Protein AF-A0A8D8E638-F1 (afdb_monomer_lite)

Foldseek 3Di:
DDPDPPPPDPPVVVVVVVVVVVVVVVPPDDPPPDPDDDDDDPPVLCQLDDDPVRCVVDDPVVNCVSNVADPVPGDDPVVVVVNCVSVPDPDDPDDPDDPVVVVVVVVVVPVVVVVVVVD

Radius of gyration: 27.34 Å; chains: 1; bounding box: 64×60×52 Å

InterPro domains:
  IPR004014 Cation-transporting P-type ATPase, N-terminal [PF00690] (56-118)
  IPR004014 Cation-transporting P-type ATPase, N-terminal [SM00831] (54-119)
  IPR023298 P-type ATPase, transmembrane domain superfamily [SSF81665] (56-118)

Structure (mmCIF, N/CA/C/O backbone):
data_AF-A0A8D8E638-F1
#
_entry.id   AF-A0A8D8E638-F1
#
loop_
_atom_site.group_PDB
_atom_site.id
_atom_site.type_symbol
_atom_site.label_atom_id
_atom_site.label_alt_id
_atom_site.label_comp_id
_atom_site.label_asym_id
_atom_site.label_entity_id
_atom_site.label_seq_id
_atom_site.pdbx_PDB_ins_code
_atom_site.Cartn_x
_atom_site.Cartn_y
_atom_site.Cartn_z
_atom_site.occupancy
_atom_site.B_iso_or_equiv
_atom_site.auth_seq_id
_atom_site.auth_comp_id
_atom_site.auth_asym_id
_atom_site.auth_atom_id
_atom_site.pdbx_PDB_model_num
ATOM 1 N N . MET A 1 1 ? 14.525 -43.661 -13.038 1.00 41.50 1 MET A N 1
ATOM 2 C CA . MET A 1 1 ? 13.731 -44.133 -11.884 1.00 41.50 1 MET A CA 1
ATOM 3 C C . MET A 1 1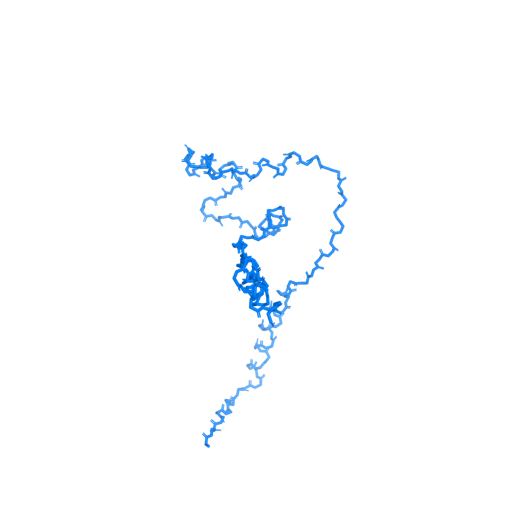 ? 12.948 -42.972 -11.294 1.00 41.50 1 MET A C 1
ATOM 5 O O . MET A 1 1 ? 13.509 -42.224 -10.511 1.00 41.50 1 MET A O 1
ATOM 9 N N . THR A 1 2 ? 11.673 -42.828 -11.643 1.00 42.38 2 THR A N 1
ATOM 10 C CA . THR A 1 2 ? 10.701 -42.036 -10.871 1.00 42.38 2 THR A CA 1
ATOM 11 C C . THR A 1 2 ? 9.370 -42.776 -10.960 1.00 42.38 2 THR A C 1
ATOM 13 O O . THR A 1 2 ? 8.639 -42.665 -11.938 1.00 42.38 2 THR A O 1
ATOM 16 N N . LYS A 1 3 ? 9.100 -43.649 -9.982 1.00 40.12 3 LYS A N 1
ATOM 17 C CA . LYS A 1 3 ? 7.780 -44.272 -9.848 1.00 40.12 3 LYS A CA 1
ATOM 18 C C . LYS A 1 3 ? 6.820 -43.183 -9.375 1.00 40.12 3 LYS A C 1
ATOM 20 O O . LYS A 1 3 ? 6.877 -42.790 -8.214 1.00 40.12 3 LYS A O 1
ATOM 25 N N . SER A 1 4 ? 5.979 -42.690 -10.278 1.00 41.78 4 SER A N 1
ATOM 26 C CA . SER A 1 4 ? 4.775 -41.953 -9.909 1.00 41.78 4 SER A CA 1
ATOM 27 C C . SER A 1 4 ? 3.894 -42.901 -9.105 1.00 41.78 4 SER A C 1
ATOM 29 O O . SER A 1 4 ? 3.484 -43.951 -9.595 1.00 41.78 4 SER A O 1
ATOM 31 N N . VAL A 1 5 ? 3.688 -42.574 -7.835 1.00 47.31 5 VAL A N 1
ATOM 32 C CA . VAL A 1 5 ? 2.727 -43.263 -6.979 1.00 47.31 5 VAL A CA 1
ATOM 33 C C . VAL A 1 5 ? 1.348 -42.832 -7.465 1.00 47.31 5 VAL A C 1
ATOM 35 O O . VAL A 1 5 ? 0.877 -41.744 -7.138 1.00 47.31 5 VAL A O 1
ATOM 38 N N . GLU A 1 6 ? 0.740 -43.655 -8.313 1.00 47.34 6 GLU A N 1
ATOM 39 C CA . GLU A 1 6 ? -0.667 -43.539 -8.683 1.00 47.34 6 GLU A CA 1
ATOM 40 C C . GLU A 1 6 ? -1.476 -43.807 -7.405 1.00 47.34 6 GLU A C 1
ATOM 42 O O . GLU A 1 6 ? -1.636 -44.943 -6.965 1.00 47.34 6 GLU A O 1
ATOM 4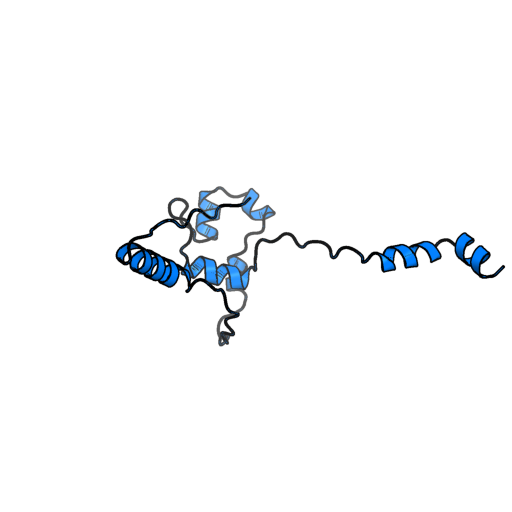7 N N . ALA A 1 7 ? -1.891 -42.744 -6.716 1.00 48.94 7 ALA A N 1
ATOM 48 C CA . ALA A 1 7 ? -2.803 -42.869 -5.593 1.00 48.94 7 ALA A CA 1
ATOM 49 C C . ALA A 1 7 ? -4.165 -43.302 -6.149 1.00 48.94 7 ALA A C 1
ATOM 51 O O . ALA A 1 7 ? -4.842 -42.509 -6.813 1.00 48.94 7 ALA A O 1
ATOM 52 N N . ASP A 1 8 ? -4.558 -44.547 -5.876 1.00 47.66 8 ASP A N 1
ATOM 53 C CA . ASP A 1 8 ? -5.887 -45.100 -6.151 1.00 47.66 8 ASP A CA 1
ATOM 54 C C . ASP A 1 8 ? -6.960 -44.316 -5.373 1.00 47.66 8 ASP A C 1
ATOM 56 O O . ASP A 1 8 ? -7.439 -44.691 -4.303 1.00 47.66 8 ASP A O 1
ATOM 60 N N . CYS A 1 9 ? -7.314 -43.146 -5.898 1.00 49.47 9 CYS A N 1
ATOM 61 C CA . CYS A 1 9 ? -8.309 -42.263 -5.320 1.00 49.47 9 CYS A CA 1
ATOM 62 C C . CYS A 1 9 ? -9.699 -42.713 -5.789 1.00 49.47 9 CYS A C 1
ATOM 64 O O . CYS A 1 9 ? -10.060 -42.533 -6.956 1.00 49.47 9 CYS A O 1
ATOM 66 N N . ASN A 1 10 ? -10.457 -43.301 -4.856 1.00 64.44 10 ASN A N 1
ATOM 67 C CA . ASN A 1 10 ? -11.860 -43.712 -4.976 1.00 64.44 10 ASN A CA 1
ATOM 68 C C . ASN A 1 10 ? -12.686 -42.709 -5.826 1.00 64.44 10 ASN A C 1
ATOM 70 O O . ASN A 1 10 ? -12.601 -41.497 -5.586 1.00 64.44 10 ASN A O 1
ATOM 74 N N . PRO A 1 11 ? -13.521 -43.163 -6.787 1.00 60.41 11 PRO A N 1
ATOM 75 C CA . PRO A 1 11 ? -14.338 -42.283 -7.633 1.00 60.41 11 PRO A CA 1
ATOM 76 C C . PRO A 1 11 ? -15.232 -41.299 -6.853 1.00 60.41 11 PRO A C 1
ATOM 78 O O . PRO A 1 11 ? -15.552 -40.226 -7.372 1.00 60.41 11 PRO A O 1
ATOM 81 N N . ALA A 1 12 ? -15.595 -41.604 -5.601 1.00 60.38 12 ALA A N 1
ATOM 82 C CA . ALA A 1 12 ? -16.319 -40.679 -4.725 1.00 60.38 12 ALA A CA 1
ATOM 83 C C . ALA A 1 12 ? -15.481 -39.445 -4.319 1.00 60.38 12 ALA A C 1
ATOM 85 O O . ALA A 1 12 ? -15.988 -38.320 -4.311 1.00 60.38 12 ALA A O 1
ATOM 86 N N . SER A 1 13 ? -14.183 -39.626 -4.061 1.00 56.53 13 SER A N 1
ATOM 87 C CA . SER A 1 13 ? -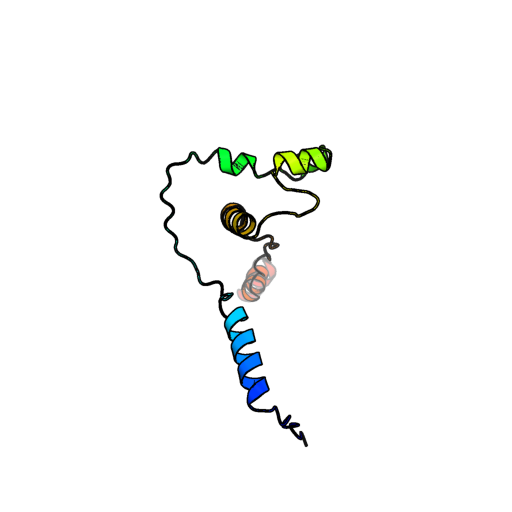13.262 -38.561 -3.639 1.00 56.53 13 SER A CA 1
ATOM 88 C C . SER A 1 13 ? -12.936 -37.588 -4.774 1.00 56.53 13 SER A C 1
ATOM 90 O O . SER A 1 13 ? -12.831 -36.384 -4.543 1.00 56.53 13 SER A O 1
ATOM 92 N N . ARG A 1 14 ? -12.881 -38.068 -6.027 1.00 61.00 14 ARG A N 1
ATOM 93 C CA . ARG A 1 14 ? -12.723 -37.199 -7.210 1.00 61.00 14 ARG A CA 1
ATOM 94 C C . ARG A 1 14 ? -13.886 -36.218 -7.372 1.00 61.00 14 ARG A C 1
ATOM 96 O O . ARG A 1 14 ? -13.664 -35.074 -7.757 1.00 61.00 14 ARG A O 1
ATOM 103 N N . ARG A 1 15 ? -15.116 -36.625 -7.035 1.00 61.78 15 ARG A N 1
ATOM 104 C CA . ARG A 1 15 ? -16.298 -35.743 -7.085 1.00 61.78 15 ARG A CA 1
ATOM 105 C C . ARG A 1 15 ? -16.276 -34.683 -5.986 1.00 61.78 15 ARG A C 1
ATOM 107 O O . ARG A 1 15 ? -16.652 -33.544 -6.245 1.00 61.78 15 ARG A O 1
ATOM 114 N N . LEU A 1 16 ? -15.810 -35.038 -4.787 1.00 62.47 16 LEU A N 1
ATOM 115 C CA . LEU A 1 16 ? -15.646 -34.088 -3.684 1.00 62.47 16 LEU A CA 1
ATOM 116 C C . LEU A 1 16 ? -14.564 -33.054 -3.983 1.00 62.47 16 LEU A C 1
ATOM 118 O O . LEU A 1 16 ? -14.829 -31.867 -3.830 1.00 62.47 16 LEU A O 1
ATOM 122 N N . LEU A 1 17 ? -13.400 -33.476 -4.488 1.00 61.38 17 LEU A N 1
ATOM 123 C CA . LEU A 1 17 ? -12.352 -32.539 -4.897 1.00 61.38 17 LEU A CA 1
ATOM 124 C C . LEU A 1 17 ? -12.786 -31.685 -6.089 1.00 61.38 17 LEU A C 1
ATOM 126 O O . LEU A 1 17 ? -12.557 -30.485 -6.067 1.00 61.38 17 LEU A O 1
ATOM 130 N N . ALA A 1 18 ? -13.495 -32.236 -7.078 1.00 63.97 18 ALA A N 1
ATOM 131 C CA . ALA A 1 18 ? -14.054 -31.437 -8.170 1.00 63.97 18 ALA A CA 1
ATOM 132 C C . ALA A 1 18 ? -15.079 -30.400 -7.672 1.00 63.97 18 ALA A C 1
ATOM 134 O O . ALA A 1 18 ? -15.094 -29.273 -8.159 1.00 63.97 18 ALA A O 1
ATOM 135 N N . ARG A 1 19 ? -15.898 -30.738 -6.666 1.00 64.88 19 ARG A N 1
ATOM 136 C CA . ARG A 1 19 ? -16.860 -29.810 -6.050 1.00 64.88 19 ARG A CA 1
ATOM 137 C C . ARG A 1 19 ? -16.173 -28.759 -5.174 1.00 64.88 19 ARG A C 1
ATOM 139 O O . ARG A 1 19 ? -16.569 -27.598 -5.217 1.00 64.88 19 ARG A O 1
ATOM 146 N N . MET A 1 20 ? -15.121 -29.135 -4.446 1.00 64.38 20 MET A N 1
ATOM 147 C CA . MET A 1 20 ? -14.275 -28.198 -3.702 1.00 64.38 20 MET A CA 1
ATOM 148 C C . MET A 1 20 ? -13.592 -27.228 -4.666 1.00 64.38 20 MET A C 1
ATOM 150 O O . MET A 1 20 ? -13.755 -26.021 -4.545 1.00 64.38 20 MET A O 1
ATOM 154 N N . LEU A 1 21 ? -12.908 -27.745 -5.688 1.00 63.66 21 LEU A N 1
ATOM 155 C CA . LEU A 1 21 ? -12.213 -26.941 -6.690 1.00 63.66 21 LEU A CA 1
ATOM 156 C C . LEU A 1 21 ? -13.187 -26.077 -7.503 1.00 63.66 21 LEU A C 1
ATOM 158 O O . LEU A 1 21 ? -12.840 -24.951 -7.832 1.00 63.66 21 LEU A O 1
ATOM 162 N N . SER A 1 22 ? -14.424 -26.528 -7.749 1.00 56.53 22 SER A N 1
ATOM 163 C CA . SER A 1 22 ? -15.483 -25.691 -8.334 1.00 56.53 22 SER A CA 1
ATOM 164 C C . SER A 1 22 ? -15.893 -24.530 -7.424 1.00 56.53 22 SER A C 1
ATOM 166 O O . SER A 1 22 ? -16.231 -23.470 -7.942 1.00 56.53 22 SER A O 1
ATOM 168 N N . SER A 1 23 ? -15.848 -24.700 -6.098 1.00 55.19 23 SER A N 1
ATOM 169 C CA . SER A 1 23 ? -16.089 -23.615 -5.136 1.00 55.19 23 SER A CA 1
ATOM 170 C C . SER A 1 23 ? -14.935 -22.611 -5.084 1.00 55.19 23 SER A C 1
ATOM 172 O O . SER A 1 23 ? -15.165 -21.442 -4.795 1.00 55.19 23 SER A O 1
ATOM 174 N N . TYR A 1 24 ? -13.704 -23.045 -5.373 1.00 46.88 24 TYR A N 1
ATOM 175 C CA . TYR A 1 24 ? -12.529 -22.165 -5.429 1.00 46.88 24 TYR A CA 1
ATOM 176 C C . TYR A 1 24 ? -12.317 -21.523 -6.813 1.00 46.88 24 TYR A C 1
ATOM 178 O O . TYR A 1 24 ? -11.595 -20.534 -6.929 1.00 46.88 24 TYR A O 1
ATOM 186 N N . ARG A 1 25 ? -12.965 -22.031 -7.875 1.00 45.41 25 ARG A N 1
ATOM 187 C CA . ARG A 1 25 ? -12.791 -21.541 -9.257 1.00 45.41 25 ARG A CA 1
ATOM 188 C C . ARG A 1 25 ? -13.516 -20.229 -9.567 1.00 45.41 25 ARG A C 1
ATOM 190 O O . ARG A 1 25 ? -13.252 -19.639 -10.606 1.00 45.41 25 ARG A O 1
ATOM 197 N N . THR A 1 26 ? -14.376 -19.729 -8.681 1.00 46.69 26 THR A N 1
ATOM 198 C CA . THR A 1 26 ? -14.975 -18.388 -8.821 1.00 46.69 26 THR A CA 1
ATOM 199 C C . THR A 1 26 ? -14.075 -17.262 -8.299 1.00 46.69 26 THR A C 1
ATOM 201 O O . THR A 1 26 ? -14.493 -16.111 -8.311 1.00 46.69 26 THR A O 1
ATOM 204 N N . PHE A 1 27 ? -12.840 -17.556 -7.871 1.00 45.47 27 PHE A N 1
ATOM 205 C CA . PHE A 1 27 ? -11.873 -16.549 -7.409 1.00 45.47 27 PHE A CA 1
ATOM 206 C C . PHE A 1 27 ? -10.842 -16.138 -8.478 1.00 45.47 27 PHE A C 1
ATOM 208 O O . PHE A 1 27 ? -9.838 -15.501 -8.170 1.00 45.47 27 PHE A O 1
ATOM 215 N N . THR A 1 28 ? -11.053 -16.463 -9.759 1.00 40.75 28 THR A N 1
ATOM 216 C CA . THR A 1 28 ? -10.264 -15.815 -10.815 1.00 40.75 28 THR A CA 1
ATOM 217 C C . THR A 1 28 ? -10.782 -14.398 -11.000 1.00 40.75 28 THR A C 1
ATOM 219 O O . THR A 1 28 ? -11.806 -14.173 -11.648 1.00 40.75 28 THR A O 1
ATOM 222 N N . LEU A 1 29 ? -10.059 -13.466 -10.386 1.00 47.59 29 LEU A N 1
ATOM 223 C CA . LEU A 1 29 ? -10.111 -12.031 -10.603 1.00 47.59 29 LEU A CA 1
ATOM 224 C C . LEU A 1 29 ? -9.950 -11.753 -12.111 1.00 47.59 29 LEU A C 1
ATOM 226 O O . LEU A 1 29 ? -8.845 -11.679 -12.641 1.00 47.59 29 LEU A O 1
ATOM 230 N N . GLY A 1 30 ? -11.068 -11.690 -12.829 1.00 36.53 30 GLY A N 1
ATOM 231 C CA . GLY A 1 30 ? -11.127 -11.090 -14.157 1.00 36.53 30 GLY A CA 1
ATOM 232 C C . GLY A 1 30 ? -11.252 -9.570 -14.019 1.00 36.53 30 GLY A C 1
ATOM 233 O O . GLY A 1 30 ? -11.813 -9.102 -13.023 1.00 36.53 30 GLY A O 1
ATOM 234 N N . PRO A 1 31 ? -10.765 -8.778 -14.990 1.00 42.44 31 PRO A N 1
ATOM 235 C CA . PRO A 1 31 ? -10.929 -7.333 -14.965 1.00 42.44 31 PRO A CA 1
ATOM 236 C C . PRO A 1 31 ? -12.413 -7.005 -15.152 1.00 42.44 31 PRO A C 1
ATOM 238 O O . PRO A 1 31 ? -12.949 -7.030 -16.260 1.00 42.44 31 PRO A O 1
ATOM 241 N N . ALA A 1 32 ? -13.101 -6.723 -14.048 1.00 37.78 32 ALA A N 1
ATOM 242 C CA . ALA A 1 32 ? -14.457 -6.209 -14.080 1.00 37.78 32 ALA A CA 1
ATOM 243 C C . ALA A 1 32 ? -14.412 -4.757 -14.57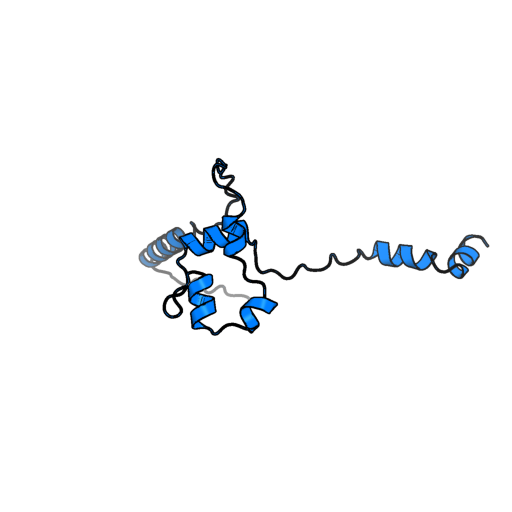6 1.00 37.78 32 ALA A C 1
ATOM 245 O O . ALA A 1 32 ? -14.248 -3.826 -13.789 1.00 37.78 32 ALA A O 1
ATOM 246 N N . LYS A 1 33 ? -14.576 -4.571 -15.892 1.00 38.66 33 LYS A N 1
ATOM 247 C CA . LYS A 1 33 ? -15.154 -3.345 -16.455 1.00 38.66 33 LYS A CA 1
ATOM 248 C C . LYS A 1 33 ? -16.568 -3.209 -15.888 1.00 38.66 33 LYS A C 1
ATOM 250 O O . LYS A 1 33 ? -17.522 -3.736 -16.447 1.00 38.66 33 LYS A O 1
ATOM 255 N N . GLY A 1 34 ? -16.674 -2.577 -14.728 1.00 35.28 34 GLY A N 1
ATOM 256 C CA . GLY A 1 34 ? -17.916 -2.017 -14.226 1.00 35.28 34 GLY A CA 1
ATOM 257 C C . GLY A 1 34 ? -17.858 -0.524 -14.472 1.00 35.28 34 GLY A C 1
ATOM 258 O O . GLY A 1 34 ? -17.125 0.173 -13.776 1.00 35.28 34 GLY A O 1
ATOM 259 N N . GLU A 1 35 ? -18.587 -0.056 -15.480 1.00 37.84 35 GLU A N 1
ATOM 260 C CA . GLU A 1 35 ? -18.988 1.344 -15.563 1.00 37.84 35 GLU A CA 1
ATOM 261 C C . GLU A 1 35 ? -19.716 1.689 -14.261 1.00 37.84 35 GLU A C 1
ATOM 263 O O . GLU A 1 35 ? -20.765 1.123 -13.951 1.00 37.84 35 GLU A O 1
ATOM 268 N N . VAL A 1 36 ? -19.122 2.577 -13.468 1.00 45.28 36 VAL A N 1
ATOM 269 C CA . VAL A 1 36 ? -19.796 3.202 -12.334 1.00 45.28 36 VAL A CA 1
ATOM 270 C C . VAL A 1 36 ? -20.239 4.572 -12.816 1.00 45.28 36 VAL A C 1
ATOM 272 O O . VAL A 1 36 ? -19.421 5.447 -13.089 1.00 45.28 36 VAL A O 1
ATOM 275 N N . SER A 1 37 ? -21.553 4.722 -12.960 1.00 37.84 37 SER A N 1
ATOM 276 C CA . SER A 1 37 ? -22.226 5.998 -13.160 1.00 37.84 37 SER A CA 1
ATOM 277 C C . SER A 1 37 ? -21.916 6.916 -11.978 1.00 37.84 37 SER A C 1
ATOM 279 O O . SER A 1 37 ? -22.398 6.695 -10.866 1.00 37.84 37 SER A O 1
ATOM 281 N N . SER A 1 38 ? -21.091 7.931 -12.216 1.00 35.62 38 SER A N 1
ATOM 282 C CA . SER A 1 38 ? -20.725 8.944 -11.233 1.00 35.62 38 SER A CA 1
ATOM 283 C C . SER A 1 38 ? -21.871 9.938 -11.042 1.00 35.62 38 SER A C 1
ATOM 285 O O . SER A 1 38 ? -22.095 10.830 -11.861 1.00 35.62 38 SER A O 1
ATOM 287 N N . THR A 1 39 ? -22.600 9.805 -9.942 1.00 40.22 39 THR A N 1
ATOM 288 C CA . THR A 1 39 ? -23.300 10.929 -9.312 1.00 40.22 39 THR A CA 1
ATOM 289 C C . THR A 1 39 ? -23.089 10.787 -7.811 1.00 40.22 39 THR A C 1
ATOM 291 O O . THR A 1 39 ? -23.897 10.197 -7.104 1.00 40.22 39 THR A O 1
ATOM 294 N N . GLY A 1 40 ? -21.923 11.235 -7.366 1.00 39.59 40 GLY A N 1
ATOM 295 C CA . GLY A 1 40 ? -21.494 11.269 -5.975 1.00 39.59 40 GLY A CA 1
ATOM 296 C C . GLY A 1 40 ? -20.178 12.028 -5.938 1.00 39.59 40 GLY A C 1
ATOM 297 O O . GLY A 1 40 ? -19.256 11.691 -6.681 1.00 39.59 40 GLY A O 1
ATOM 298 N N . ASP A 1 41 ? -20.148 13.123 -5.194 1.00 40.91 41 ASP A N 1
ATOM 299 C CA . ASP A 1 41 ? -19.044 14.072 -5.174 1.00 40.91 41 ASP A CA 1
ATOM 300 C C . ASP A 1 41 ? -17.721 13.397 -4.738 1.00 40.91 41 ASP A C 1
ATOM 302 O O . ASP A 1 41 ? -17.702 12.664 -3.749 1.00 40.91 41 ASP A O 1
ATOM 306 N N . PRO A 1 42 ? -16.587 13.643 -5.424 1.00 54.00 42 PRO A N 1
ATOM 307 C CA . PRO A 1 42 ? -15.300 12.961 -5.194 1.00 54.00 42 PRO A CA 1
ATOM 308 C C . PRO A 1 42 ? -14.594 13.326 -3.871 1.00 54.00 42 PRO A C 1
ATOM 310 O O . PRO A 1 42 ? -13.423 12.992 -3.676 1.00 54.00 42 PRO A O 1
ATOM 313 N N . GLU A 1 43 ? -15.262 14.058 -2.982 1.00 52.16 43 GLU A N 1
ATOM 314 C CA . GLU A 1 43 ? -14.693 14.547 -1.724 1.00 52.16 43 GLU A CA 1
ATOM 315 C C . GLU A 1 43 ? -14.934 13.579 -0.552 1.00 52.16 43 GLU A C 1
ATOM 317 O O . GLU A 1 43 ? -14.051 13.442 0.291 1.00 52.16 43 GLU A O 1
ATOM 322 N N . GLU A 1 44 ? -16.037 12.815 -0.529 1.00 53.72 44 GLU A N 1
ATOM 323 C CA . GLU A 1 44 ? -16.305 11.864 0.570 1.00 53.72 44 GLU A CA 1
ATOM 324 C C . GLU A 1 44 ? -15.355 10.652 0.562 1.00 53.72 44 GLU A C 1
ATOM 326 O O . GLU A 1 44 ? -14.966 10.147 1.617 1.00 53.72 44 GLU A O 1
ATOM 331 N N . ASP A 1 45 ? -14.910 10.208 -0.617 1.00 55.81 45 ASP A N 1
ATOM 332 C CA . ASP A 1 45 ? -14.004 9.058 -0.736 1.00 55.81 45 ASP A CA 1
ATOM 333 C C . ASP A 1 45 ? -12.599 9.349 -0.182 1.00 55.81 45 ASP A C 1
ATOM 335 O O . ASP A 1 45 ? -11.899 8.434 0.262 1.00 55.81 45 ASP A O 1
ATOM 339 N N . LYS A 1 46 ? -12.191 10.625 -0.147 1.00 56.56 46 LYS A N 1
ATOM 340 C CA . LYS A 1 46 ? -10.909 11.053 0.432 1.00 56.56 46 LYS A CA 1
ATOM 341 C C . LYS A 1 46 ? -10.936 11.087 1.955 1.00 56.56 46 LYS A C 1
ATOM 343 O O . LYS A 1 46 ? -9.898 10.863 2.571 1.00 56.56 46 LYS A O 1
ATOM 348 N N . GLU A 1 47 ? -12.098 11.299 2.576 1.00 59.12 47 GLU A N 1
ATOM 349 C CA . GLU A 1 47 ? -12.221 11.273 4.041 1.00 59.12 47 GLU A CA 1
ATOM 350 C C . GLU A 1 47 ? -11.957 9.878 4.631 1.00 59.12 47 GLU A C 1
ATOM 352 O O . GLU A 1 47 ? -11.609 9.755 5.807 1.00 59.12 47 GLU A O 1
ATOM 357 N N . MET A 1 48 ? -12.064 8.818 3.819 1.00 64.25 48 MET A N 1
ATOM 358 C CA . MET A 1 48 ? -11.709 7.452 4.221 1.00 64.25 48 MET A CA 1
ATOM 359 C C . MET A 1 48 ? -10.193 7.193 4.264 1.00 64.25 48 MET A C 1
ATOM 361 O O . MET A 1 48 ? -9.779 6.135 4.749 1.00 64.25 48 MET A O 1
ATOM 365 N N . LEU A 1 49 ? -9.362 8.122 3.777 1.00 74.38 49 LEU A N 1
ATOM 366 C CA . LEU A 1 49 ? -7.910 7.969 3.685 1.00 74.38 49 LEU A CA 1
ATOM 367 C C . LEU A 1 49 ? -7.213 8.849 4.715 1.00 74.38 49 LEU A C 1
ATOM 369 O O . LEU A 1 49 ? -6.846 9.990 4.455 1.00 74.38 49 LEU A O 1
ATOM 373 N N . LEU A 1 50 ? -7.003 8.282 5.900 1.00 81.62 50 LEU A N 1
ATOM 374 C CA . LEU A 1 50 ? -6.133 8.891 6.898 1.00 81.62 50 LEU A CA 1
ATOM 375 C C . LEU A 1 50 ? -4.679 8.791 6.441 1.00 81.62 50 LEU A C 1
ATOM 377 O O . LEU A 1 50 ? -4.191 7.698 6.140 1.00 81.62 50 LEU A O 1
ATOM 381 N N . SER A 1 51 ? -3.971 9.920 6.438 1.00 85.94 51 SER A N 1
ATOM 382 C CA . SER A 1 51 ? -2.521 9.908 6.262 1.00 85.94 51 SER A CA 1
ATOM 383 C C . SER A 1 51 ? -1.858 9.177 7.427 1.00 85.94 51 SER A C 1
ATOM 385 O O . SER A 1 51 ? -2.301 9.278 8.572 1.00 85.94 51 SER A O 1
ATOM 387 N N . THR A 1 52 ? -0.744 8.489 7.171 1.00 86.50 52 THR A N 1
ATOM 388 C CA . THR A 1 52 ? 0.047 7.817 8.215 1.00 86.50 52 THR A CA 1
ATOM 389 C C . THR A 1 52 ? 0.441 8.780 9.336 1.00 86.50 52 THR A C 1
ATOM 391 O O . THR A 1 52 ? 0.427 8.404 10.507 1.00 86.50 52 THR A O 1
ATOM 394 N N . ALA A 1 53 ? 0.754 10.034 8.992 1.00 89.81 53 ALA A N 1
ATOM 395 C CA . ALA A 1 53 ? 1.100 11.060 9.971 1.00 89.81 53 ALA A CA 1
ATOM 396 C C . ALA A 1 53 ? -0.081 11.375 10.901 1.00 89.81 53 ALA A C 1
ATOM 398 O O . ALA A 1 53 ? 0.098 11.460 12.112 1.00 89.81 53 ALA A O 1
ATOM 399 N N . GLU A 1 54 ? -1.291 11.477 10.356 1.00 90.00 54 GLU A N 1
ATOM 400 C CA . GLU A 1 54 ? -2.505 11.744 11.131 1.00 90.00 54 GLU A CA 1
ATOM 401 C C . GLU A 1 54 ? -2.916 10.525 11.957 1.00 90.00 54 GLU A C 1
ATOM 403 O O . GLU A 1 54 ? -3.181 10.642 13.146 1.00 90.00 54 GLU A O 1
ATOM 408 N N . ALA A 1 55 ? -2.892 9.327 11.370 1.00 89.00 55 ALA A N 1
ATOM 409 C CA . ALA A 1 55 ? -3.224 8.091 12.073 1.00 89.00 55 ALA A CA 1
ATOM 410 C C . ALA A 1 55 ? -2.296 7.826 13.274 1.00 89.00 55 ALA A C 1
ATOM 412 O O . ALA A 1 55 ? -2.721 7.206 14.245 1.00 89.00 55 ALA A O 1
ATOM 413 N N . SER A 1 56 ? -1.051 8.314 13.227 1.00 90.94 56 SER A N 1
ATOM 414 C CA . SER A 1 56 ? -0.075 8.147 14.310 1.00 90.94 56 SER A CA 1
ATOM 415 C C . SER A 1 56 ? -0.360 8.977 15.567 1.00 90.94 56 SER A C 1
ATOM 417 O O . SER A 1 56 ? 0.171 8.655 16.628 1.00 90.94 56 SER A O 1
ATOM 419 N N . THR A 1 57 ? -1.177 10.033 15.474 1.00 94.75 57 THR A N 1
ATOM 420 C CA . THR A 1 57 ? -1.483 10.909 16.618 1.00 94.75 57 THR A CA 1
ATOM 421 C C . THR A 1 57 ? -2.745 10.495 17.372 1.00 94.75 57 THR A C 1
ATOM 423 O O . THR A 1 57 ? -2.918 10.883 18.528 1.00 94.75 57 THR A O 1
ATOM 426 N N . TYR A 1 58 ? -3.608 9.696 16.743 1.00 92.31 58 TYR A N 1
ATOM 427 C CA . TYR A 1 58 ? -4.876 9.242 17.305 1.00 92.31 58 TYR A CA 1
ATOM 428 C C . TYR A 1 58 ? -4.753 7.911 18.052 1.00 92.31 58 TYR A C 1
ATOM 430 O O . TYR A 1 58 ? -3.873 7.087 17.794 1.00 92.31 58 TYR A O 1
ATOM 438 N N . SER A 1 59 ? -5.689 7.668 18.969 1.00 93.00 59 SER A N 1
ATOM 439 C CA . SER A 1 59 ? -5.836 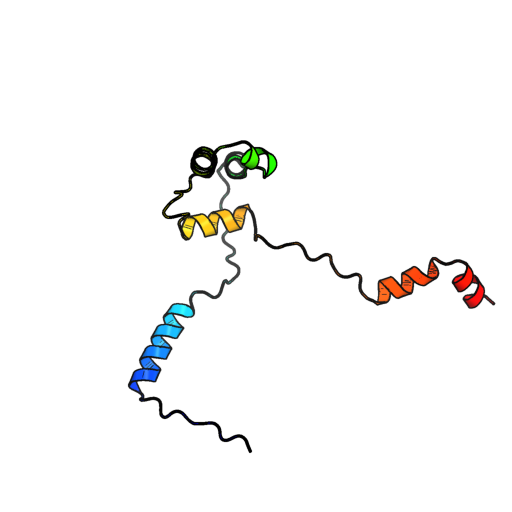6.363 19.614 1.00 93.00 59 SER A CA 1
ATOM 440 C C . SER A 1 59 ? -6.406 5.315 18.648 1.00 93.00 59 SER A C 1
ATOM 442 O O . SER A 1 59 ? -7.106 5.637 17.687 1.00 93.00 59 SER A O 1
ATOM 444 N N . ALA A 1 60 ? -6.165 4.030 18.921 1.00 89.81 60 ALA A N 1
ATOM 445 C CA . ALA A 1 60 ? -6.632 2.938 18.060 1.00 89.81 60 ALA A CA 1
ATOM 446 C C . ALA A 1 60 ? -8.159 2.957 17.837 1.00 89.81 60 ALA A C 1
ATOM 448 O O . ALA A 1 60 ? -8.634 2.672 16.739 1.00 89.81 60 ALA A O 1
ATOM 449 N N . GLN A 1 61 ? -8.930 3.324 18.863 1.00 91.44 61 GLN A N 1
ATOM 450 C CA . GLN A 1 61 ? -10.386 3.433 18.804 1.00 91.44 61 GLN A CA 1
ATOM 451 C C . GLN A 1 61 ? -10.847 4.606 17.930 1.00 91.44 61 GLN A C 1
ATOM 453 O O . GLN A 1 61 ? -11.810 4.461 17.181 1.00 91.44 61 GLN A O 1
ATOM 458 N N . GLU A 1 62 ? -10.162 5.749 17.992 1.00 90.75 62 GLU A N 1
ATOM 459 C CA . GLU A 1 62 ? -10.465 6.913 17.148 1.00 90.75 62 GLU A CA 1
ATOM 460 C C . GLU A 1 62 ? -10.145 6.633 15.682 1.00 90.75 62 GLU A C 1
ATOM 462 O O . GLU A 1 62 ? -10.960 6.925 14.806 1.00 90.75 62 GLU A O 1
ATOM 467 N N . VAL A 1 63 ? -9.002 5.993 15.417 1.00 90.81 63 VAL A N 1
ATOM 468 C CA . VAL A 1 63 ? -8.632 5.528 14.074 1.00 90.81 63 VAL A CA 1
ATOM 469 C C . VAL A 1 63 ? -9.702 4.571 13.546 1.00 90.81 63 VAL A C 1
ATOM 471 O O . VAL A 1 63 ? -10.195 4.753 12.434 1.00 90.81 63 VAL A O 1
ATOM 474 N N . ALA A 1 64 ? -10.137 3.602 14.357 1.00 90.12 64 ALA A N 1
ATOM 475 C CA . ALA A 1 64 ? -11.169 2.647 13.967 1.00 90.12 64 ALA A CA 1
ATOM 476 C C . ALA A 1 64 ? -12.521 3.315 13.661 1.00 90.12 64 ALA A C 1
ATOM 478 O O . ALA A 1 64 ? -13.155 2.988 12.656 1.00 90.12 64 ALA A O 1
ATOM 479 N N . ALA A 1 65 ? -12.935 4.290 14.476 1.00 88.94 65 ALA A N 1
ATOM 480 C CA . ALA A 1 65 ? -14.157 5.057 14.249 1.00 88.94 65 ALA A CA 1
ATOM 481 C C . ALA A 1 65 ? -14.089 5.867 12.945 1.00 88.94 65 ALA A C 1
ATOM 483 O O . ALA A 1 65 ? -15.044 5.876 12.166 1.00 88.94 65 ALA A O 1
ATOM 484 N N . ARG A 1 66 ? -12.945 6.501 12.672 1.00 88.75 66 ARG A N 1
ATOM 485 C CA . ARG A 1 66 ? -12.740 7.345 11.489 1.00 88.75 66 ARG A CA 1
ATOM 486 C C . ARG A 1 66 ? -12.645 6.525 10.199 1.00 88.75 66 ARG A C 1
ATOM 488 O O . ARG A 1 66 ? -13.253 6.892 9.202 1.00 88.75 66 ARG A O 1
ATOM 495 N N . LEU A 1 67 ? -12.003 5.355 10.254 1.00 88.12 67 LEU A N 1
ATOM 496 C CA . LEU A 1 67 ? -11.976 4.361 9.171 1.00 88.12 67 LEU A CA 1
ATOM 497 C C . LEU A 1 67 ? -13.236 3.482 9.103 1.00 88.12 67 LEU A C 1
ATOM 499 O O . LEU A 1 67 ? -13.291 2.583 8.257 1.00 88.12 67 LEU A O 1
ATOM 503 N N . ARG A 1 68 ? -14.229 3.712 9.975 1.00 88.44 68 ARG A N 1
ATOM 504 C CA . ARG A 1 68 ? -15.489 2.953 10.070 1.00 88.44 68 ARG A CA 1
ATOM 505 C C . ARG A 1 68 ? -15.270 1.431 10.108 1.00 88.44 68 ARG A C 1
ATOM 507 O O . ARG A 1 68 ? -15.992 0.686 9.453 1.00 88.44 68 ARG A O 1
ATOM 514 N N . VAL A 1 69 ? -14.255 0.966 10.840 1.00 89.88 69 VAL A N 1
ATOM 515 C CA . VAL A 1 69 ? -13.918 -0.462 10.961 1.00 89.88 69 VAL A CA 1
ATOM 516 C C . VAL A 1 69 ? -14.166 -0.958 12.383 1.00 89.88 69 VAL A C 1
ATOM 518 O O . VAL A 1 69 ? -13.886 -0.257 13.353 1.00 89.88 69 VAL A O 1
ATOM 521 N N . ASP A 1 70 ? -14.678 -2.181 12.518 1.00 90.25 70 ASP A N 1
ATOM 522 C CA . ASP A 1 70 ? -14.731 -2.848 13.820 1.00 90.25 70 ASP A CA 1
ATOM 523 C C . ASP A 1 70 ? -13.354 -3.447 14.134 1.00 90.25 70 ASP A C 1
ATOM 525 O O . ASP A 1 70 ? -12.811 -4.225 13.353 1.00 90.25 70 ASP A O 1
ATOM 529 N N . VAL A 1 71 ? -12.799 -3.122 15.300 1.00 89.56 71 VAL A N 1
ATOM 530 C CA . VAL A 1 71 ? -11.500 -3.633 15.762 1.00 89.56 71 VAL A CA 1
ATOM 531 C C . VAL A 1 71 ? -11.537 -5.148 15.978 1.00 89.56 71 VAL A C 1
ATOM 533 O O . VAL A 1 71 ? -10.521 -5.821 15.816 1.00 89.56 71 VAL A O 1
ATOM 536 N N . ARG A 1 72 ? -12.699 -5.712 16.336 1.00 91.62 72 ARG A N 1
ATOM 537 C CA . ARG A 1 72 ? -12.811 -7.141 16.657 1.00 91.62 72 ARG A CA 1
ATOM 538 C C . ARG A 1 72 ? -13.066 -8.007 15.429 1.00 91.62 72 ARG A C 1
ATOM 540 O O . ARG A 1 72 ? -12.488 -9.085 15.324 1.00 91.62 72 ARG A O 1
ATOM 547 N N . THR A 1 73 ? -13.960 -7.583 14.536 1.00 89.38 73 THR A N 1
ATOM 548 C CA . THR A 1 73 ? -14.325 -8.371 13.346 1.00 89.38 73 THR A CA 1
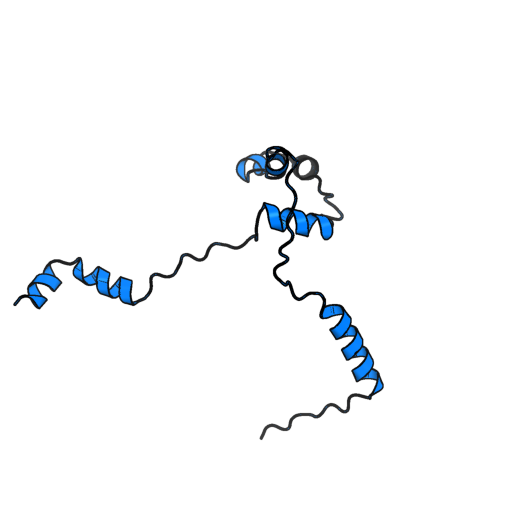ATOM 549 C C . THR A 1 73 ? -13.620 -7.920 12.074 1.00 89.38 73 THR A C 1
ATOM 551 O O . THR A 1 73 ? -13.625 -8.657 11.091 1.00 89.38 73 THR A O 1
ATOM 554 N N . GLY A 1 74 ? -13.030 -6.725 12.073 1.00 90.06 74 GLY A N 1
ATOM 555 C CA . GLY A 1 74 ? -12.433 -6.119 10.894 1.00 90.06 74 GLY A CA 1
ATOM 556 C C . GLY A 1 74 ? -13.472 -5.659 9.872 1.00 90.06 74 GLY A C 1
ATOM 557 O O . GLY A 1 74 ? -14.642 -5.417 10.187 1.00 90.06 74 GLY A O 1
ATOM 558 N N . LEU A 1 75 ? -13.014 -5.537 8.627 1.00 89.75 75 LEU A N 1
ATOM 559 C CA . LEU A 1 75 ? -13.805 -5.073 7.494 1.00 89.75 75 LEU A CA 1
ATOM 560 C C . LEU A 1 75 ? -14.521 -6.233 6.791 1.00 89.75 75 LEU A C 1
ATOM 562 O O . LEU A 1 75 ? -14.010 -7.352 6.715 1.00 89.75 75 LEU A O 1
ATOM 566 N N . ARG A 1 76 ? -15.697 -5.970 6.216 1.00 90.06 76 ARG A N 1
ATOM 567 C CA . ARG A 1 76 ? -16.411 -6.976 5.414 1.00 90.06 76 ARG A CA 1
ATOM 568 C C . ARG A 1 76 ? -15.781 -7.111 4.029 1.00 90.06 76 ARG A C 1
ATOM 570 O O . ARG A 1 76 ? -15.325 -6.131 3.452 1.00 90.06 76 ARG A O 1
ATOM 577 N N . TRP A 1 77 ? -15.858 -8.305 3.442 1.00 88.62 77 TRP A N 1
ATOM 578 C CA . TRP A 1 77 ? -15.314 -8.591 2.105 1.00 88.62 77 TRP A CA 1
ATOM 579 C C . TRP A 1 77 ? -15.802 -7.635 1.009 1.00 88.62 77 TRP A C 1
ATOM 581 O O . TRP A 1 77 ? -15.003 -7.165 0.204 1.00 88.62 77 TRP A O 1
ATOM 591 N N . ALA A 1 78 ? -17.103 -7.332 0.984 1.00 89.75 78 ALA A N 1
ATOM 592 C CA . ALA A 1 78 ? -17.675 -6.417 -0.004 1.00 89.75 78 ALA A CA 1
ATOM 593 C C . ALA A 1 78 ? -17.071 -5.008 0.107 1.00 89.75 78 ALA A C 1
ATOM 595 O O . ALA A 1 78 ? -16.727 -4.395 -0.898 1.00 89.75 78 ALA A O 1
ATOM 596 N N . GLU A 1 79 ? -16.888 -4.532 1.336 1.00 88.00 79 GLU A N 1
ATOM 597 C CA . GLU A 1 79 ? -16.331 -3.215 1.625 1.00 88.00 79 GLU A CA 1
ATOM 598 C C . GLU A 1 79 ? -14.827 -3.161 1.346 1.00 88.00 79 GLU A C 1
ATOM 600 O O . GLU A 1 79 ? -14.356 -2.221 0.714 1.00 88.00 79 GLU A O 1
ATOM 605 N N . ALA A 1 80 ? -14.083 -4.202 1.727 1.00 89.38 80 ALA A N 1
ATOM 606 C CA . ALA A 1 80 ? -12.664 -4.332 1.409 1.00 89.38 80 ALA A CA 1
ATOM 607 C C . ALA A 1 80 ? -12.419 -4.287 -0.106 1.00 89.38 80 ALA A C 1
ATOM 609 O O . ALA A 1 80 ? -11.508 -3.601 -0.564 1.00 89.38 80 ALA A O 1
ATOM 610 N N . ASN A 1 81 ? -13.270 -4.951 -0.894 1.00 89.56 81 ASN A N 1
ATOM 611 C CA . ASN A 1 81 ? -13.180 -4.923 -2.351 1.00 89.56 81 ASN A CA 1
ATOM 612 C C . ASN A 1 81 ? -13.515 -3.542 -2.937 1.00 89.56 81 ASN A C 1
ATOM 614 O O . ASN A 1 81 ? -12.862 -3.110 -3.882 1.00 89.56 81 ASN A O 1
ATOM 618 N N . SER A 1 82 ? -14.500 -2.831 -2.378 1.00 88.75 82 SER A N 1
ATOM 619 C CA . SER A 1 82 ? -14.784 -1.446 -2.775 1.00 88.75 82 SER A CA 1
ATOM 620 C C . SER A 1 82 ? -13.607 -0.523 -2.456 1.00 88.75 82 SER A C 1
ATOM 622 O O . SER A 1 82 ? -13.151 0.202 -3.336 1.00 88.75 82 SER A O 1
ATOM 624 N N . ARG A 1 83 ? -13.041 -0.612 -1.244 1.00 88.94 83 ARG A N 1
ATOM 625 C CA . ARG A 1 83 ? -11.879 0.194 -0.834 1.00 88.94 83 ARG A CA 1
ATOM 626 C C . ARG A 1 83 ? -10.635 -0.117 -1.663 1.00 88.94 83 ARG A C 1
ATOM 628 O O . ARG A 1 83 ? -9.927 0.804 -2.047 1.00 88.94 83 ARG A O 1
ATOM 635 N N . SER A 1 84 ? -10.401 -1.381 -2.020 1.00 87.31 84 SER A N 1
ATOM 636 C CA . SER A 1 84 ? -9.274 -1.771 -2.880 1.00 87.31 84 SER A CA 1
ATOM 637 C C . SER A 1 84 ? -9.337 -1.142 -4.274 1.00 87.31 84 SER A C 1
ATOM 639 O O . SER A 1 84 ? -8.290 -0.915 -4.871 1.00 87.31 84 SER A O 1
ATOM 641 N N . LYS A 1 85 ? -10.533 -0.841 -4.798 1.00 87.19 85 LYS A N 1
ATOM 642 C CA . LYS A 1 85 ? -10.688 -0.148 -6.089 1.00 87.19 85 LYS A CA 1
ATOM 643 C C . LYS A 1 85 ? -10.399 1.350 -6.001 1.00 87.19 85 LYS A C 1
ATOM 645 O O . LYS A 1 85 ? -10.001 1.932 -7.000 1.00 87.19 85 LYS A O 1
ATOM 650 N N . ILE A 1 86 ? -10.619 1.951 -4.831 1.00 86.25 86 ILE A N 1
ATOM 651 C CA . ILE A 1 86 ? -10.401 3.382 -4.581 1.00 86.25 86 ILE A CA 1
ATOM 652 C C . ILE A 1 86 ? -8.928 3.643 -4.241 1.00 86.25 86 ILE A C 1
ATOM 654 O O . ILE A 1 86 ? -8.309 4.536 -4.807 1.00 86.25 86 ILE A O 1
ATOM 658 N N . VAL A 1 87 ? -8.360 2.845 -3.331 1.00 86.06 87 VAL A N 1
ATOM 659 C CA . VAL A 1 87 ? -6.993 3.022 -2.803 1.00 86.06 87 VAL A CA 1
ATOM 660 C C . VAL A 1 87 ? -5.939 2.357 -3.684 1.00 86.06 87 VAL A C 1
ATOM 662 O O . VAL A 1 87 ? -4.792 2.791 -3.714 1.00 86.06 87 VAL A O 1
ATOM 665 N N . GLY A 1 88 ? -6.322 1.311 -4.412 1.00 86.62 88 GLY A N 1
ATOM 666 C CA . GLY A 1 88 ? -5.385 0.445 -5.113 1.00 86.62 88 GLY A CA 1
ATOM 667 C C . GLY A 1 88 ? -4.829 -0.662 -4.217 1.00 86.62 88 GLY A C 1
ATOM 668 O O . GLY A 1 88 ? -5.225 -0.837 -3.059 1.00 86.62 88 GLY A O 1
ATOM 669 N N . TYR A 1 89 ? -3.933 -1.461 -4.787 1.00 86.06 89 TYR A N 1
ATOM 670 C CA . TYR A 1 89 ? -3.273 -2.546 -4.073 1.00 86.06 89 TYR A CA 1
ATOM 671 C C . TYR A 1 89 ? -2.146 -2.004 -3.192 1.00 86.06 89 TYR A C 1
ATOM 673 O O . TYR A 1 89 ? -1.416 -1.100 -3.587 1.00 86.06 89 TYR A O 1
ATOM 681 N N . ASN A 1 90 ? -1.985 -2.583 -1.998 1.00 88.12 90 ASN A N 1
ATOM 682 C CA . ASN A 1 90 ? -0.846 -2.291 -1.128 1.00 88.12 90 ASN A CA 1
ATOM 683 C C . ASN A 1 90 ? 0.392 -3.047 -1.624 1.00 88.12 90 ASN A C 1
ATOM 685 O O . ASN A 1 90 ? 0.812 -4.043 -1.031 1.00 88.12 90 ASN A O 1
ATOM 689 N N . GLU A 1 91 ? 0.923 -2.607 -2.754 1.00 86.69 91 GLU A N 1
ATOM 690 C CA . GLU A 1 91 ? 2.172 -3.096 -3.311 1.00 86.69 91 GLU A CA 1
ATOM 691 C C . GLU A 1 91 ? 3.227 -1.998 -3.252 1.00 86.69 91 GLU A C 1
ATOM 693 O O . GLU A 1 91 ? 2.949 -0.814 -3.436 1.00 86.69 91 GLU A O 1
ATOM 698 N N . LEU A 1 92 ? 4.458 -2.395 -2.942 1.00 84.81 92 LEU A N 1
ATOM 699 C CA . LEU A 1 92 ? 5.584 -1.493 -3.099 1.00 84.81 92 LEU A CA 1
ATOM 700 C C . LEU A 1 92 ? 5.857 -1.397 -4.593 1.00 84.81 92 LEU A C 1
ATOM 702 O O . LEU A 1 92 ? 6.094 -2.423 -5.232 1.00 84.81 92 LEU A O 1
ATOM 706 N N . ASN A 1 93 ? 5.851 -0.183 -5.138 1.00 81.00 93 ASN A N 1
ATOM 707 C CA . ASN A 1 93 ? 6.262 0.025 -6.517 1.00 81.00 93 ASN A CA 1
ATOM 708 C C . ASN A 1 93 ? 7.710 -0.448 -6.648 1.00 81.00 93 ASN A C 1
ATOM 710 O O . ASN A 1 93 ? 8.633 0.182 -6.123 1.00 81.00 93 ASN A O 1
ATOM 714 N N . ALA A 1 94 ? 7.905 -1.576 -7.331 1.00 80.19 94 ALA A N 1
ATOM 715 C CA . ALA A 1 94 ? 9.225 -1.946 -7.792 1.00 80.19 94 ALA A CA 1
ATOM 716 C C . ALA A 1 94 ? 9.686 -0.816 -8.711 1.00 80.19 94 ALA A C 1
ATOM 718 O O . ALA A 1 94 ? 8.978 -0.446 -9.648 1.00 80.19 94 ALA A O 1
ATOM 719 N N . LEU A 1 95 ? 10.839 -0.226 -8.400 1.00 78.31 95 LEU A N 1
ATOM 720 C CA . LEU A 1 95 ? 11.473 0.663 -9.356 1.00 78.31 95 LEU A CA 1
ATOM 721 C C . LEU A 1 95 ? 11.741 -0.170 -10.601 1.00 78.31 95 LEU A C 1
ATOM 723 O O . LEU A 1 95 ? 12.310 -1.259 -10.490 1.00 78.31 95 LEU A O 1
ATOM 727 N N . ASP A 1 96 ? 11.308 0.336 -11.753 1.00 78.88 96 ASP A N 1
ATOM 728 C CA . ASP A 1 96 ? 11.645 -0.274 -13.027 1.00 78.88 96 ASP A CA 1
ATOM 729 C C . ASP A 1 96 ? 13.165 -0.427 -13.066 1.00 78.88 96 ASP A C 1
ATOM 731 O O . ASP A 1 96 ? 13.910 0.557 -12.995 1.00 78.88 96 ASP A O 1
ATOM 735 N N . GLU A 1 97 ? 13.636 -1.674 -13.080 1.00 77.12 97 GLU A N 1
ATOM 736 C CA . GLU A 1 97 ? 15.064 -1.920 -13.127 1.00 77.12 97 GLU A CA 1
ATOM 737 C C . GLU A 1 97 ? 15.568 -1.348 -14.450 1.00 77.12 97 GLU A C 1
ATOM 739 O O . GLU A 1 97 ? 15.094 -1.735 -15.522 1.00 77.12 97 GLU A O 1
ATOM 744 N N . GLU A 1 98 ? 16.507 -0.397 -14.382 1.00 78.88 98 GLU A N 1
ATOM 745 C CA . GLU A 1 98 ? 17.081 0.163 -15.597 1.00 78.88 98 GLU A CA 1
ATOM 746 C C . GLU A 1 98 ? 17.615 -0.992 -16.452 1.00 78.88 98 GLU A C 1
ATOM 748 O O . GLU A 1 98 ? 18.477 -1.759 -15.988 1.00 78.88 98 GLU A O 1
ATOM 753 N N . PRO A 1 99 ? 17.124 -1.137 -17.693 1.00 85.88 99 PRO A N 1
ATOM 754 C CA . PRO A 1 99 ? 17.507 -2.262 -18.516 1.00 85.88 99 PRO A CA 1
ATOM 755 C C . PRO A 1 99 ? 19.014 -2.199 -18.771 1.00 85.88 99 PRO A C 1
ATOM 757 O O . PRO A 1 99 ? 19.599 -1.119 -18.874 1.00 85.88 99 PRO A O 1
ATOM 760 N N . THR A 1 100 ? 19.675 -3.353 -18.883 1.00 83.44 100 THR A N 1
ATOM 761 C CA . THR A 1 100 ? 21.148 -3.427 -18.920 1.00 83.44 100 THR A CA 1
ATOM 762 C C . THR A 1 100 ? 21.763 -2.558 -20.024 1.00 83.44 100 THR A C 1
ATOM 764 O O . THR A 1 100 ? 22.829 -1.980 -19.829 1.00 83.44 100 THR A O 1
ATOM 767 N N . TRP A 1 101 ? 21.069 -2.387 -21.156 1.00 87.12 101 TRP A N 1
ATOM 768 C CA . TRP A 1 101 ? 21.486 -1.493 -22.244 1.00 87.12 101 TRP A CA 1
ATOM 769 C C . TRP A 1 101 ? 21.600 -0.026 -21.812 1.00 87.12 101 TRP A C 1
ATOM 771 O O . TRP A 1 101 ? 22.507 0.668 -22.265 1.00 87.12 101 TRP A O 1
ATOM 781 N N . MET A 1 102 ? 20.753 0.443 -20.895 1.00 87.69 102 MET A N 1
ATOM 782 C CA . MET A 1 102 ? 20.801 1.816 -20.392 1.00 87.69 102 MET A CA 1
ATOM 783 C C . MET A 1 102 ? 22.078 2.052 -19.580 1.00 87.69 102 MET A C 1
ATOM 785 O O . MET A 1 102 ? 22.728 3.087 -19.728 1.00 87.69 102 MET A O 1
ATOM 789 N N . LYS A 1 103 ? 22.511 1.042 -18.816 1.00 85.62 103 LYS A N 1
ATOM 790 C CA . LYS A 1 103 ? 23.792 1.056 -18.091 1.00 85.62 103 LYS A CA 1
ATOM 791 C C . LYS A 1 103 ? 24.983 1.111 -19.057 1.00 85.62 103 LYS A C 1
ATOM 793 O O . LYS A 1 103 ? 25.931 1.848 -18.801 1.00 85.62 103 LYS A O 1
ATOM 798 N N . TYR A 1 104 ? 24.921 0.408 -20.194 1.00 84.50 104 TYR A N 1
ATOM 799 C CA . TYR A 1 104 ? 25.946 0.508 -21.246 1.00 84.50 104 TYR A CA 1
ATOM 800 C C . TYR A 1 104 ? 25.980 1.899 -21.893 1.00 84.50 104 TYR A C 1
ATOM 802 O O . TYR A 1 104 ? 27.054 2.469 -22.069 1.00 84.50 104 TYR A O 1
ATOM 810 N N . VAL A 1 105 ? 24.821 2.496 -22.186 1.00 86.00 105 VAL A N 1
ATOM 811 C CA . VAL A 1 105 ? 24.752 3.853 -22.755 1.00 86.00 105 VAL A CA 1
ATOM 812 C C . VAL A 1 105 ? 25.297 4.903 -21.778 1.00 86.00 105 VAL A C 1
ATOM 814 O O . VAL A 1 105 ? 25.986 5.836 -22.191 1.00 86.00 105 VAL A O 1
ATOM 817 N N . GLN A 1 106 ? 25.069 4.739 -20.471 1.00 86.44 106 GLN A N 1
ATOM 818 C CA . GLN A 1 106 ? 25.615 5.638 -19.448 1.00 86.44 106 GLN A CA 1
ATOM 819 C C . GLN A 1 106 ? 27.153 5.678 -19.426 1.00 86.44 106 GLN A C 1
ATOM 821 O O . GLN A 1 106 ? 27.709 6.703 -19.034 1.00 86.44 106 GLN A O 1
ATOM 826 N N . GLN A 1 107 ? 27.853 4.635 -19.888 1.00 82.81 107 GLN A N 1
ATOM 827 C CA . GLN A 1 107 ? 29.321 4.633 -19.947 1.00 82.81 107 GLN A CA 1
ATOM 828 C C . GLN A 1 107 ? 29.863 5.685 -20.927 1.00 82.81 107 GLN A C 1
ATOM 830 O O . GLN A 1 107 ? 30.883 6.308 -20.646 1.00 82.81 107 GLN A O 1
ATOM 835 N N . PHE A 1 108 ? 29.143 5.986 -22.014 1.00 82.81 108 PHE A N 1
ATOM 836 C CA . PHE A 1 108 ? 29.534 7.028 -22.976 1.00 82.81 108 PHE A CA 1
ATOM 837 C C . PHE A 1 108 ? 29.449 8.455 -22.417 1.00 82.81 108 PHE A C 1
ATOM 839 O O . PHE A 1 108 ? 29.927 9.390 -23.055 1.00 82.81 108 PHE A O 1
ATOM 846 N N . LYS A 1 109 ? 28.896 8.644 -21.209 1.00 81.25 109 LYS A N 1
ATOM 847 C CA . LYS A 1 109 ? 29.000 9.921 -20.485 1.00 81.25 109 LYS A CA 1
ATOM 848 C C . LYS A 1 109 ? 30.435 10.218 -20.039 1.00 81.25 109 LYS A C 1
ATOM 850 O O . LYS A 1 109 ? 30.733 11.365 -19.719 1.00 81.25 109 LYS A O 1
ATOM 855 N N . ASN A 1 110 ? 31.321 9.218 -19.999 1.00 84.81 110 ASN A N 1
ATOM 856 C CA . ASN A 1 110 ? 32.732 9.446 -19.727 1.00 84.81 110 ASN A CA 1
ATOM 857 C C . ASN A 1 110 ? 33.436 9.953 -21.004 1.00 84.81 110 ASN A C 1
ATOM 859 O O . ASN A 1 110 ? 33.564 9.189 -21.966 1.00 84.81 110 ASN A O 1
ATOM 863 N N . PRO A 1 111 ? 33.945 11.201 -21.023 1.00 79.00 111 PRO A N 1
ATOM 864 C CA . PRO A 1 111 ? 34.574 11.780 -22.210 1.00 79.00 111 PRO A CA 1
ATOM 865 C C . PRO A 1 111 ? 35.816 11.005 -22.680 1.00 79.00 111 PRO A C 1
ATOM 867 O O . PRO A 1 111 ? 36.168 11.082 -23.853 1.00 79.00 111 PRO A O 1
ATOM 870 N N . LEU A 1 112 ? 36.451 10.206 -21.811 1.00 84.38 112 LEU A N 1
ATOM 871 C CA . LEU A 1 112 ? 37.583 9.350 -22.183 1.00 84.38 112 LEU A CA 1
ATOM 872 C C . LEU A 1 112 ? 37.183 8.212 -23.133 1.00 84.38 112 LEU A C 1
ATOM 874 O O . LEU A 1 112 ? 37.958 7.847 -24.011 1.00 84.38 112 LEU A O 1
ATOM 878 N N . ILE A 1 113 ? 35.971 7.668 -22.992 1.00 84.75 113 ILE A N 1
ATOM 879 C CA . ILE A 1 113 ? 35.469 6.612 -23.884 1.00 84.75 113 ILE A CA 1
ATOM 880 C C . ILE A 1 113 ? 35.157 7.197 -25.266 1.00 84.75 113 ILE A C 1
ATOM 882 O O . ILE A 1 113 ? 35.430 6.559 -26.279 1.00 84.75 113 ILE A O 1
ATOM 886 N N . LEU A 1 114 ? 34.653 8.434 -25.317 1.00 80.31 114 LEU A N 1
ATOM 887 C CA . LEU A 1 114 ? 34.427 9.145 -26.579 1.00 80.31 114 LEU A CA 1
ATOM 888 C C . LEU A 1 114 ? 35.740 9.433 -27.317 1.00 80.31 114 LEU A C 1
ATOM 890 O O . LEU A 1 114 ? 35.794 9.290 -28.535 1.00 80.31 114 LEU A O 1
ATOM 894 N N . LEU A 1 115 ? 36.803 9.774 -26.583 1.00 79.94 115 LEU A N 1
ATOM 895 C CA . LEU A 1 115 ? 38.142 9.937 -27.155 1.00 79.94 115 LEU A CA 1
ATOM 896 C C . LEU A 1 115 ? 38.689 8.625 -27.730 1.00 79.94 115 LEU A C 1
ATOM 898 O O . LEU A 1 115 ? 39.306 8.648 -28.789 1.00 79.94 115 LEU A O 1
ATOM 902 N N . LEU A 1 116 ? 38.434 7.488 -27.071 1.00 82.00 116 LEU A N 1
ATOM 903 C CA . LEU A 1 116 ? 38.866 6.174 -27.557 1.00 82.00 116 LEU A CA 1
ATOM 904 C C . LEU A 1 116 ? 38.104 5.727 -28.817 1.00 82.00 116 LEU A C 1
ATOM 906 O O . LEU A 1 116 ? 38.669 5.025 -29.645 1.00 82.00 116 LEU A O 1
ATOM 910 N N . LEU A 1 117 ? 36.838 6.130 -28.970 1.00 81.44 117 LEU A N 1
ATOM 911 C CA . LEU A 1 117 ? 36.017 5.807 -30.143 1.00 81.44 117 LEU A CA 1
ATOM 912 C C . LEU A 1 117 ? 36.389 6.644 -31.385 1.00 81.44 117 LEU A C 1
ATOM 914 O O . LEU A 1 117 ? 36.160 6.202 -32.506 1.00 81.44 117 LEU A O 1
ATOM 918 N N . GLY A 1 118 ? 36.895 7.865 -31.183 1.00 81.94 118 GLY A N 1
ATOM 919 C CA . GLY A 1 118 ? 37.235 8.811 -32.254 1.00 81.94 118 GLY A CA 1
ATOM 920 C C . GLY A 1 118 ? 38.707 8.823 -32.677 1.00 81.94 118 GLY A C 1
ATOM 921 O O . GLY A 1 118 ? 39.066 9.644 -33.522 1.00 81.94 118 GLY A O 1
ATOM 922 N N . SER A 1 119 ? 39.542 7.975 -32.065 1.00 68.81 119 SER A N 1
ATOM 923 C CA . SER A 1 119 ? 40.968 7.821 -32.382 1.00 68.81 119 SER A CA 1
ATOM 924 C C . SER A 1 119 ? 41.237 6.742 -33.424 1.00 68.81 119 SER A C 1
ATOM 926 O O . SER A 1 119 ? 40.413 5.816 -33.574 1.00 68.81 119 SER A O 1
#

Sequence (119 aa):
MTKSVEADCNPASRRLLARMLSSYRTFTLGPAKGEVSSTGDPEEDKEMLLSTAEASTYSAQEVAARLRVDVRTGLRWAEANSRSKIVGYNELNALDEEPTWMKYVQQFKNPLILLLLGS

pLDDT: mean 71.54, std 19.05, range [35.28, 94.75]

Secondary structure (DSSP, 8-state):
----------HHHHHHHHHHHHHHGGG------------S-TTHHHHT---HHHHTTS-HHHHHHHTT-BTTTB--HHHHHHHHHHH---------PPPHHHHHHHHTTSHHHHHHH--

Organism: Culex pipiens (NCBI:txid7175)